Protein AF-A0A8T5UFI3-F1 (afdb_monomer)

Mean predicted aligned error: 4.89 Å

Nearest PDB structures (foldseek):
  1c8s-assembly1_A  TM=7.826E-01  e=1.889E+00  Halobacterium salinarum
  6wp8-assembly1_A  TM=8.299E-01  e=2.237E+00  Mastigocladopsis repens
  1fbk-assembly1_A  TM=7.803E-01  e=2.367E+00  Halobacterium salinarum
  6xl3-assembly1_A  TM=8.272E-01  e=5.210E+00  Mastigocladopsis repens

Foldseek 3Di:
DQLVLLVVLLVVLVVLLVVLDPVVLPPDDPVVNLLSVLLNVLSVVSNVQSPPPPDGPVNSVVVLVVVLVVLVVVLVVDPDPSSVVSSVSNNVSSVVSD

Secondary structure (DSSP, 8-state):
-HHHHHHHHHHHHHHHHHH--TTSGGG--HHHHHHHHHHHHHHHHHHHHHTSTT--HHHHHHHHHHHHHHHHHHHHH--SHHHHHHHHHHHHHHHTT-

pLDDT: mean 86.87, std 8.11, range [59.69, 97.5]

Radius of gyration: 14.6 Å; Cα contacts (8 Å, |Δi|>4): 69; chains: 1; bounding box: 35×33×36 Å

Sequence (98 aa):
MEMLAVSKIGDRALNKIAKYNPNLISNLSKEAYDLYIIRKQICEYIFSLVTDQSMTLDNLKNILHEEIKKVKDLRKQADSKEERKFLELKIEELEDYL

Structure (mmCIF, N/CA/C/O backbone):
data_AF-A0A8T5UFI3-F1
#
_entry.id   AF-A0A8T5UFI3-F1
#
loop_
_atom_site.group_PDB
_atom_site.id
_atom_site.type_symbol
_atom_site.label_atom_id
_atom_site.label_alt_id
_atom_site.label_comp_id
_atom_site.label_asym_id
_atom_site.label_entity_id
_atom_site.label_seq_id
_atom_site.pdbx_PDB_ins_code
_atom_site.Cartn_x
_atom_site.Cartn_y
_atom_site.Cartn_z
_atom_site.occupancy
_atom_site.B_iso_or_equiv
_atom_site.auth_seq_id
_atom_site.auth_comp_id
_atom_site.auth_asym_id
_atom_site.auth_atom_id
_atom_site.pdbx_PDB_model_num
ATOM 1 N N . MET A 1 1 ? 18.830 -3.746 -14.173 1.00 59.69 1 MET A N 1
ATOM 2 C CA . MET A 1 1 ? 17.756 -4.003 -15.157 1.00 59.69 1 MET A CA 1
ATOM 3 C C . MET A 1 1 ? 16.436 -3.628 -14.488 1.00 59.69 1 MET A C 1
ATOM 5 O O . MET A 1 1 ? 15.913 -4.417 -13.714 1.00 59.69 1 MET A O 1
ATOM 9 N N . GLU A 1 2 ? 15.975 -2.388 -14.670 1.00 64.25 2 GLU A N 1
ATOM 10 C CA . GLU A 1 2 ? 14.849 -1.796 -13.913 1.00 64.25 2 GLU A CA 1
ATOM 11 C C . GLU A 1 2 ? 13.506 -2.490 -14.169 1.00 64.25 2 GLU A C 1
ATOM 13 O O . GLU A 1 2 ? 12.745 -2.711 -13.230 1.00 64.25 2 GLU A O 1
ATOM 18 N N . MET A 1 3 ? 13.276 -2.955 -15.401 1.00 68.00 3 MET A N 1
ATOM 19 C CA . MET A 1 3 ? 12.113 -3.778 -15.769 1.00 68.00 3 MET A CA 1
ATOM 20 C C . MET A 1 3 ? 11.940 -5.001 -14.853 1.00 68.00 3 MET A C 1
ATOM 22 O O . MET A 1 3 ? 10.829 -5.348 -14.462 1.00 68.00 3 MET A O 1
ATOM 26 N N . LEU A 1 4 ? 13.048 -5.633 -14.450 1.00 77.50 4 LEU A N 1
ATOM 27 C CA . LEU A 1 4 ? 13.022 -6.819 -13.593 1.00 77.50 4 LEU A CA 1
ATOM 28 C C . LEU A 1 4 ? 12.650 -6.480 -12.138 1.00 77.50 4 LEU A C 1
ATOM 30 O O . LEU A 1 4 ? 12.152 -7.339 -11.418 1.00 77.50 4 LEU A O 1
ATOM 34 N N . ALA A 1 5 ? 12.898 -5.244 -11.691 1.00 82.50 5 ALA A N 1
ATOM 35 C CA . ALA A 1 5 ? 12.515 -4.782 -10.358 1.00 82.50 5 ALA A CA 1
ATOM 36 C C . ALA A 1 5 ? 11.013 -4.467 -10.290 1.00 82.50 5 ALA A C 1
ATOM 38 O O . ALA A 1 5 ? 10.338 -4.938 -9.377 1.00 82.50 5 ALA A O 1
ATOM 39 N N . VAL A 1 6 ? 10.485 -3.758 -11.292 1.00 85.44 6 VAL A N 1
ATOM 40 C CA . VAL A 1 6 ? 9.048 -3.459 -11.416 1.00 85.44 6 VAL A CA 1
ATOM 41 C C . VAL A 1 6 ? 8.233 -4.751 -11.554 1.00 85.44 6 VAL A C 1
ATOM 43 O O . VAL A 1 6 ? 7.260 -4.945 -10.828 1.00 85.44 6 VAL A O 1
ATOM 46 N N . SER A 1 7 ? 8.694 -5.701 -12.379 1.00 84.62 7 SER A N 1
ATOM 47 C CA . SER A 1 7 ? 8.055 -7.019 -12.517 1.00 84.62 7 SER A CA 1
ATOM 48 C C . SER A 1 7 ? 7.996 -7.787 -11.193 1.00 84.62 7 SER A C 1
ATOM 50 O O . SER A 1 7 ? 6.958 -8.347 -10.862 1.00 84.62 7 SER A O 1
ATOM 52 N N . LYS A 1 8 ? 9.070 -7.776 -10.387 1.00 88.62 8 LYS A N 1
ATOM 53 C CA . LYS A 1 8 ? 9.087 -8.437 -9.067 1.00 88.62 8 LYS A CA 1
ATOM 54 C C . LYS A 1 8 ? 8.098 -7.818 -8.079 1.00 88.62 8 LYS A C 1
ATOM 56 O O . LYS A 1 8 ? 7.548 -8.530 -7.238 1.00 88.62 8 LYS A O 1
ATOM 61 N N . ILE A 1 9 ? 7.893 -6.503 -8.153 1.00 88.31 9 ILE A N 1
ATOM 62 C CA . ILE A 1 9 ? 6.873 -5.811 -7.358 1.00 88.31 9 ILE A CA 1
ATOM 63 C C . ILE A 1 9 ? 5.475 -6.260 -7.803 1.00 88.31 9 ILE A C 1
ATOM 65 O O . ILE A 1 9 ? 4.649 -6.595 -6.953 1.00 88.31 9 ILE A O 1
ATOM 69 N N . GLY A 1 10 ? 5.246 -6.367 -9.114 1.00 86.94 10 GLY A N 1
ATOM 70 C CA . GLY A 1 10 ? 4.016 -6.932 -9.676 1.00 86.94 10 GLY A CA 1
ATOM 71 C C . GLY A 1 10 ? 3.747 -8.359 -9.218 1.00 86.94 10 GLY A C 1
ATOM 72 O O . GLY A 1 10 ? 2.662 -8.635 -8.713 1.00 86.94 10 GLY A O 1
ATOM 73 N N . ASP A 1 11 ? 4.747 -9.238 -9.277 1.00 88.00 11 ASP A N 1
ATOM 74 C CA . ASP A 1 11 ? 4.623 -10.617 -8.796 1.00 88.00 11 ASP A CA 1
ATOM 75 C C . ASP A 1 11 ? 4.287 -10.665 -7.300 1.00 88.00 11 ASP A C 1
ATOM 77 O O . ASP A 1 11 ? 3.476 -11.483 -6.860 1.00 88.00 11 ASP A O 1
ATOM 81 N N . ARG A 1 12 ? 4.879 -9.781 -6.485 1.00 88.38 12 ARG A N 1
ATOM 82 C CA . ARG A 1 12 ? 4.567 -9.684 -5.051 1.00 88.38 12 ARG A CA 1
ATOM 83 C C . ARG A 1 12 ? 3.116 -9.260 -4.824 1.00 88.38 12 ARG A C 1
ATOM 85 O O . ARG A 1 12 ? 2.429 -9.897 -4.023 1.00 88.38 12 ARG A O 1
ATOM 92 N N . ALA A 1 13 ? 2.654 -8.229 -5.532 1.00 87.56 13 ALA A N 1
ATOM 93 C CA . ALA A 1 13 ? 1.276 -7.753 -5.448 1.00 87.56 13 ALA A CA 1
ATOM 94 C C . ALA A 1 13 ? 0.289 -8.849 -5.875 1.00 87.56 13 ALA A C 1
ATOM 96 O O . ALA A 1 13 ? -0.661 -9.142 -5.151 1.00 87.56 13 ALA A O 1
ATOM 97 N N . LEU A 1 14 ? 0.566 -9.536 -6.984 1.00 86.56 14 LEU A N 1
ATOM 98 C CA . LEU A 1 14 ? -0.283 -10.604 -7.509 1.00 86.56 14 LEU A CA 1
ATOM 99 C C . LEU A 1 14 ? -0.341 -11.816 -6.566 1.00 86.56 14 LEU A C 1
ATOM 101 O O . LEU A 1 14 ? -1.416 -12.354 -6.303 1.00 86.56 14 LEU A O 1
ATOM 105 N N . ASN A 1 15 ? 0.792 -12.192 -5.967 1.00 86.75 15 ASN A N 1
ATOM 106 C CA . ASN A 1 15 ? 0.849 -13.242 -4.949 1.00 86.75 15 ASN A CA 1
ATOM 107 C C . ASN A 1 15 ? 0.070 -12.881 -3.676 1.00 86.75 15 ASN A C 1
ATOM 109 O O . ASN A 1 15 ? -0.505 -13.766 -3.041 1.00 86.75 15 ASN A O 1
ATOM 113 N N . LYS A 1 16 ? 0.043 -11.602 -3.276 1.00 84.44 16 LYS A N 1
ATOM 114 C CA . LYS A 1 16 ? -0.813 -11.142 -2.174 1.00 84.44 16 LYS A CA 1
ATOM 115 C C . LYS A 1 16 ? -2.291 -11.183 -2.575 1.00 84.44 16 LYS A C 1
ATOM 117 O O . LYS A 1 16 ? -3.085 -11.725 -1.812 1.00 84.44 16 LYS A O 1
ATOM 122 N N . ILE A 1 17 ? -2.647 -10.732 -3.784 1.00 82.69 17 ILE A N 1
ATOM 123 C CA . ILE A 1 17 ? -4.020 -10.812 -4.323 1.00 82.69 17 ILE A CA 1
ATOM 124 C C . ILE A 1 17 ? -4.539 -12.249 -4.309 1.00 82.69 17 ILE A C 1
ATOM 126 O O . ILE A 1 17 ? -5.642 -12.493 -3.829 1.00 82.69 17 ILE A O 1
ATOM 130 N N . ALA A 1 18 ? -3.735 -13.212 -4.761 1.00 80.06 18 ALA A N 1
ATOM 131 C CA . ALA A 1 18 ? -4.123 -14.620 -4.810 1.00 80.06 18 ALA A CA 1
ATOM 132 C C . ALA A 1 18 ? -4.440 -15.223 -3.426 1.00 80.06 18 ALA A C 1
ATOM 134 O O . ALA A 1 18 ? -5.188 -16.196 -3.330 1.00 80.06 18 ALA A O 1
ATOM 135 N N . LYS A 1 19 ? -3.904 -14.643 -2.342 1.00 79.25 19 LYS A N 1
ATOM 136 C CA . LYS A 1 19 ? -4.218 -15.049 -0.960 1.00 79.25 19 LYS A CA 1
ATOM 137 C C . LYS A 1 19 ? -5.556 -14.488 -0.473 1.00 79.25 19 LYS A C 1
ATOM 139 O O . LYS A 1 19 ? -6.116 -15.009 0.491 1.00 79.25 19 LYS A O 1
ATOM 144 N N . TYR A 1 20 ? -6.088 -13.461 -1.131 1.00 74.75 20 TYR A N 1
ATOM 145 C CA . TYR A 1 20 ? -7.391 -12.884 -0.827 1.00 74.75 20 TYR A CA 1
ATOM 146 C C . TYR A 1 20 ? -8.495 -13.687 -1.532 1.00 74.75 20 TYR A C 1
ATOM 148 O O . TYR A 1 20 ? -8.989 -13.327 -2.600 1.00 74.75 20 TYR A O 1
ATOM 156 N N . ASN A 1 21 ? -8.894 -14.798 -0.901 1.00 69.12 21 ASN A N 1
ATOM 157 C CA . ASN A 1 21 ? -9.992 -15.651 -1.355 1.00 69.12 21 ASN A CA 1
ATOM 158 C C . ASN A 1 21 ? -11.359 -15.160 -0.815 1.00 69.12 21 ASN A C 1
ATOM 160 O O . ASN A 1 21 ? -11.536 -15.087 0.404 1.00 69.12 21 ASN A O 1
ATOM 164 N N . PRO A 1 22 ? -12.361 -14.901 -1.681 1.00 66.38 22 PRO A N 1
ATOM 165 C CA . PRO A 1 22 ? -13.697 -14.458 -1.272 1.00 66.38 22 PRO A CA 1
ATOM 166 C C . PRO A 1 22 ? -14.468 -15.461 -0.392 1.00 66.38 22 PRO A C 1
ATOM 168 O O . PRO A 1 22 ? -15.454 -15.089 0.229 1.00 66.38 22 PRO A O 1
ATOM 171 N N . ASN A 1 23 ? -14.021 -16.711 -0.273 1.00 69.06 23 ASN A N 1
ATOM 172 C CA . ASN A 1 23 ? -14.611 -17.685 0.650 1.00 69.06 23 ASN A CA 1
ATOM 173 C C . ASN A 1 23 ? -14.041 -17.590 2.079 1.00 69.06 23 ASN A C 1
ATOM 175 O O . ASN A 1 23 ? -14.579 -18.210 2.990 1.00 69.06 23 ASN A O 1
ATOM 179 N N . LEU A 1 24 ? -12.960 -16.827 2.299 1.00 67.00 24 LEU A N 1
ATOM 180 C CA . LEU A 1 24 ? -12.360 -16.621 3.626 1.00 67.00 24 LEU A CA 1
ATOM 181 C C . LEU A 1 24 ? -12.957 -15.422 4.379 1.00 67.00 24 LEU A C 1
ATOM 183 O O . LEU A 1 24 ? -12.75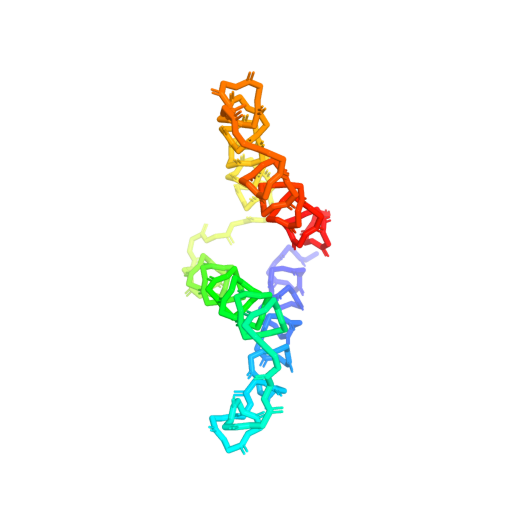5 -15.306 5.583 1.00 67.00 24 LEU A O 1
ATOM 187 N N . ILE A 1 25 ? -13.699 -14.545 3.695 1.00 70.06 25 ILE A N 1
ATOM 188 C CA . ILE A 1 25 ? -14.264 -13.304 4.258 1.00 70.06 25 ILE A CA 1
ATOM 189 C C . ILE A 1 25 ? -15.564 -13.514 5.043 1.00 70.06 25 ILE A C 1
ATOM 191 O O . ILE A 1 25 ? -15.886 -12.682 5.885 1.00 70.06 25 ILE A O 1
ATOM 195 N N . SER A 1 26 ? -16.295 -14.614 4.829 1.00 69.12 26 SER A N 1
ATOM 196 C CA . SER A 1 26 ? -17.616 -14.828 5.446 1.00 69.12 26 SER A CA 1
ATOM 197 C C . SER A 1 26 ? -17.579 -15.052 6.963 1.00 69.12 26 SER A C 1
ATOM 199 O O . SER A 1 26 ? -18.599 -14.883 7.621 1.00 69.12 26 SER A O 1
ATOM 201 N N . ASN A 1 27 ? -16.415 -15.416 7.515 1.00 77.00 27 ASN A N 1
ATOM 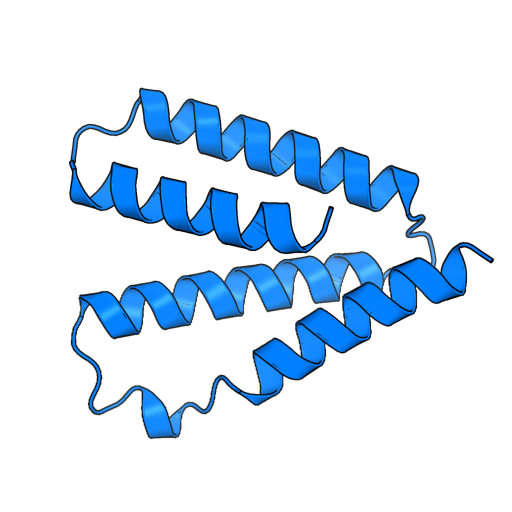202 C CA . ASN A 1 27 ? -16.223 -15.705 8.942 1.00 77.00 27 ASN A CA 1
ATOM 203 C C . ASN A 1 27 ? -15.305 -14.687 9.644 1.00 77.00 27 ASN A C 1
ATOM 205 O O . ASN A 1 27 ? -14.873 -14.924 10.773 1.00 77.00 27 ASN A O 1
ATOM 209 N N . LEU A 1 28 ? -14.958 -13.579 8.981 1.00 80.62 28 LEU A N 1
ATOM 210 C CA . LEU A 1 28 ? -14.096 -12.556 9.568 1.00 80.62 28 LEU A CA 1
ATOM 211 C C . LEU A 1 28 ? -14.887 -11.641 10.503 1.00 80.62 28 LEU A C 1
ATOM 213 O O . LEU A 1 28 ? -16.043 -11.302 10.250 1.00 80.62 28 LEU A O 1
ATOM 217 N N . SER A 1 29 ? -14.231 -11.180 11.570 1.00 84.44 29 SER A N 1
ATOM 218 C CA . SER A 1 29 ? -14.720 -10.013 12.301 1.00 84.44 29 SER A CA 1
ATOM 219 C C . SER A 1 29 ? -14.734 -8.796 11.371 1.00 84.44 29 SER A C 1
ATOM 221 O O . SER A 1 29 ? -13.979 -8.744 10.399 1.00 84.44 29 SER A O 1
ATOM 223 N N . LYS A 1 30 ? -15.550 -7.784 11.689 1.00 81.38 30 LYS A N 1
ATOM 224 C CA . LYS A 1 30 ? -15.597 -6.536 10.910 1.00 81.38 30 LYS A CA 1
ATOM 225 C C . LYS A 1 30 ? -14.199 -5.936 10.706 1.00 81.38 30 LYS A C 1
ATOM 227 O O . LYS A 1 30 ? -13.837 -5.593 9.592 1.00 81.38 30 LYS A O 1
ATOM 232 N N . GLU A 1 31 ? -13.391 -5.892 11.762 1.00 79.31 31 GLU A N 1
ATOM 233 C CA . GLU A 1 31 ? -12.020 -5.376 11.698 1.00 79.31 31 GLU A CA 1
ATOM 234 C C . GLU A 1 31 ? -11.125 -6.196 10.756 1.00 79.31 31 GLU A C 1
ATOM 236 O O . GLU A 1 31 ? -10.375 -5.631 9.962 1.00 79.31 31 GLU A O 1
ATOM 241 N N . ALA A 1 32 ? -11.220 -7.527 10.806 1.00 81.56 32 ALA A N 1
ATOM 242 C CA . ALA A 1 32 ? -10.454 -8.397 9.919 1.00 81.56 32 ALA A CA 1
ATOM 243 C C . ALA A 1 32 ? -10.930 -8.299 8.460 1.00 81.56 32 ALA A C 1
ATOM 245 O O . ALA A 1 32 ? -10.113 -8.392 7.543 1.00 81.56 32 ALA A O 1
ATOM 246 N N . TYR A 1 33 ? -12.226 -8.072 8.241 1.00 84.06 33 TYR A N 1
ATOM 247 C CA . TYR A 1 33 ? -12.793 -7.807 6.923 1.00 84.06 33 TYR A CA 1
ATOM 248 C C . TYR A 1 33 ? -12.314 -6.463 6.357 1.00 84.06 33 TYR A C 1
ATOM 250 O O . TYR A 1 33 ? -11.837 -6.413 5.225 1.00 84.06 33 TYR A O 1
ATOM 258 N N . ASP A 1 34 ? -12.369 -5.390 7.146 1.00 80.56 34 ASP A N 1
ATOM 259 C CA . ASP A 1 34 ? -11.913 -4.063 6.722 1.00 80.56 34 ASP A CA 1
ATOM 260 C C . ASP A 1 34 ? -10.420 -4.107 6.347 1.00 80.56 34 ASP A C 1
ATOM 262 O O . ASP A 1 34 ? -10.032 -3.672 5.262 1.00 80.56 34 ASP A O 1
ATOM 266 N N . LEU A 1 35 ? -9.593 -4.755 7.178 1.00 81.25 35 LEU A N 1
ATOM 267 C CA . LEU A 1 35 ? -8.180 -5.032 6.893 1.00 81.25 35 LEU A CA 1
ATOM 268 C C . LEU A 1 35 ? -7.970 -5.793 5.581 1.00 81.25 35 LEU A C 1
ATOM 270 O O . LEU A 1 35 ? -7.084 -5.464 4.791 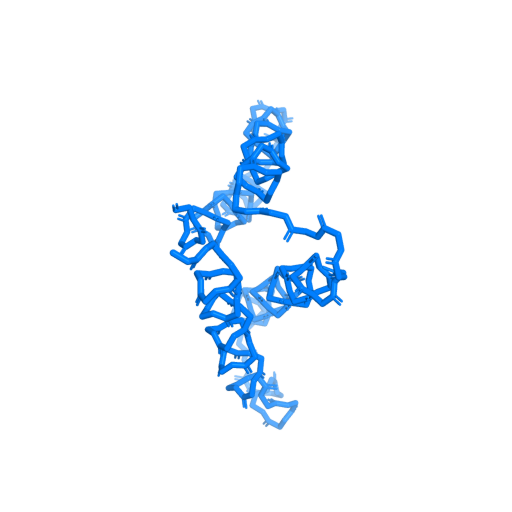1.00 81.25 35 LEU A O 1
ATOM 274 N N . TYR A 1 36 ? -8.770 -6.832 5.361 1.00 85.25 36 TYR A N 1
ATOM 275 C CA . TYR A 1 36 ? -8.705 -7.647 4.157 1.00 85.25 36 TYR A CA 1
ATOM 276 C C . TYR A 1 36 ? -8.973 -6.807 2.900 1.00 85.25 36 TYR A C 1
ATOM 278 O O . TYR A 1 36 ? -8.224 -6.901 1.925 1.00 85.25 36 TYR A O 1
ATOM 286 N N . ILE A 1 37 ? -10.004 -5.957 2.927 1.00 84.75 37 ILE A N 1
ATOM 287 C CA . ILE A 1 37 ? -10.383 -5.116 1.786 1.00 84.75 37 ILE A CA 1
ATOM 288 C C . ILE A 1 37 ? -9.300 -4.082 1.471 1.00 84.75 37 ILE A C 1
ATOM 290 O O . ILE A 1 37 ? -8.919 -3.959 0.308 1.00 84.75 37 ILE A O 1
ATOM 294 N N . ILE A 1 38 ? -8.755 -3.399 2.483 1.00 84.44 38 ILE A N 1
ATOM 295 C CA . ILE A 1 38 ? -7.673 -2.412 2.304 1.00 84.44 38 ILE A CA 1
ATOM 296 C C . ILE A 1 38 ? -6.488 -3.044 1.588 1.00 84.44 38 ILE A C 1
ATOM 298 O O . ILE A 1 38 ? -6.010 -2.535 0.575 1.00 84.44 38 ILE A O 1
ATOM 302 N N . ARG A 1 39 ? -6.014 -4.175 2.113 1.00 86.88 39 ARG A N 1
ATOM 303 C CA . ARG A 1 39 ? -4.829 -4.843 1.582 1.00 86.88 39 ARG A CA 1
ATOM 304 C C . ARG A 1 39 ? -5.035 -5.278 0.143 1.00 86.88 39 ARG A C 1
ATOM 306 O O . ARG A 1 39 ? -4.151 -5.079 -0.688 1.00 86.88 39 ARG A O 1
ATOM 313 N N . LYS A 1 40 ? -6.214 -5.825 -0.163 1.00 88.00 40 LYS A N 1
ATOM 314 C CA . LYS A 1 40 ? -6.584 -6.190 -1.528 1.00 88.00 40 LYS A CA 1
ATOM 315 C C . LYS A 1 40 ? -6.554 -4.971 -2.455 1.00 88.00 40 LYS A C 1
ATOM 317 O O . LYS A 1 40 ? -5.883 -5.032 -3.479 1.00 88.00 40 LYS A O 1
ATOM 322 N N . GLN A 1 41 ? -7.197 -3.867 -2.069 1.00 89.25 41 GLN A N 1
ATOM 323 C CA . GLN A 1 41 ? -7.234 -2.634 -2.864 1.00 89.25 41 GLN A CA 1
ATOM 324 C C . GLN A 1 41 ? -5.840 -2.053 -3.114 1.00 89.25 41 GLN A C 1
ATOM 326 O O . GLN A 1 41 ? -5.551 -1.607 -4.220 1.00 89.25 41 GLN A O 1
ATOM 331 N N . ILE A 1 42 ? -4.955 -2.086 -2.114 1.00 89.56 42 ILE A N 1
ATOM 332 C CA . ILE A 1 42 ? -3.567 -1.638 -2.278 1.00 89.56 42 ILE A CA 1
ATOM 333 C C . ILE A 1 42 ? -2.837 -2.541 -3.266 1.00 89.56 42 ILE A C 1
ATOM 335 O O . ILE A 1 42 ? -2.185 -2.041 -4.174 1.00 89.56 42 ILE A O 1
ATOM 339 N N . CYS A 1 43 ? -2.969 -3.863 -3.146 1.00 89.62 43 CYS A N 1
ATOM 340 C CA . CYS A 1 43 ? -2.317 -4.768 -4.087 1.00 89.62 43 CYS A CA 1
ATOM 341 C C . CYS A 1 43 ? -2.844 -4.580 -5.519 1.00 89.62 43 CYS A C 1
ATOM 343 O O . CYS A 1 43 ? -2.050 -4.589 -6.454 1.00 89.62 43 CYS A O 1
ATOM 345 N N . GLU A 1 44 ? -4.151 -4.370 -5.698 1.00 90.38 44 GLU A N 1
ATOM 346 C CA . GLU A 1 44 ? -4.760 -4.064 -7.002 1.00 90.38 44 GLU A CA 1
ATOM 347 C C . GLU A 1 44 ? -4.247 -2.734 -7.570 1.00 90.38 44 GLU A C 1
ATOM 349 O O . GLU A 1 44 ? -3.893 -2.663 -8.747 1.00 90.38 44 GLU A O 1
ATOM 354 N N . TYR A 1 45 ? -4.132 -1.703 -6.730 1.00 91.25 45 TYR A N 1
ATOM 355 C CA . TYR A 1 45 ? -3.551 -0.415 -7.101 1.00 91.25 45 TYR A CA 1
ATOM 356 C C . TYR A 1 45 ? -2.095 -0.562 -7.561 1.00 91.25 45 TYR A C 1
ATOM 358 O O . TYR A 1 45 ? -1.764 -0.149 -8.672 1.00 91.25 45 TYR A O 1
ATOM 366 N N . ILE A 1 46 ? -1.243 -1.223 -6.769 1.00 91.00 46 ILE A N 1
ATOM 367 C CA . ILE A 1 46 ? 0.159 -1.489 -7.129 1.00 91.00 46 ILE A CA 1
ATOM 368 C C . ILE A 1 46 ? 0.243 -2.274 -8.433 1.00 91.00 46 ILE A C 1
ATOM 370 O O . ILE A 1 46 ? 1.015 -1.909 -9.317 1.00 91.00 46 ILE A O 1
ATOM 374 N N . PHE A 1 47 ? -0.561 -3.329 -8.569 1.00 89.50 47 PHE A N 1
ATOM 375 C CA . PHE A 1 47 ? -0.575 -4.145 -9.773 1.00 89.50 47 PHE A CA 1
ATOM 376 C C . PHE A 1 47 ? -0.939 -3.311 -11.007 1.00 89.50 47 PHE A C 1
ATOM 378 O O . PHE A 1 47 ? -0.247 -3.394 -12.016 1.00 89.50 47 PHE A O 1
ATOM 385 N N . SER A 1 48 ? -1.945 -2.437 -10.906 1.00 91.12 48 SER A N 1
ATOM 386 C CA . SER A 1 48 ? -2.328 -1.551 -12.011 1.00 91.12 48 SER A CA 1
ATOM 387 C C . SER A 1 48 ? -1.189 -0.622 -12.453 1.00 91.12 48 SER A C 1
ATOM 389 O O . SER A 1 48 ? -0.973 -0.450 -13.651 1.00 91.12 48 SER A O 1
ATOM 391 N N . LEU A 1 49 ? -0.404 -0.098 -11.502 1.00 90.06 49 LEU A N 1
ATOM 392 C CA . LEU A 1 49 ? 0.741 0.769 -11.787 1.00 90.06 49 LEU A CA 1
ATOM 393 C C . LEU A 1 49 ? 1.857 0.017 -12.515 1.00 90.06 49 LEU A C 1
ATOM 395 O O . LEU A 1 49 ? 2.401 0.510 -13.495 1.00 90.06 49 LEU A O 1
ATOM 399 N N . VAL A 1 50 ? 2.208 -1.182 -12.051 1.00 88.75 50 VAL A N 1
ATOM 400 C CA . VAL A 1 50 ? 3.338 -1.947 -12.610 1.00 88.75 50 VAL A CA 1
ATOM 401 C C . VAL A 1 50 ? 3.000 -2.688 -13.903 1.00 88.75 50 VAL A C 1
ATOM 403 O O . VAL A 1 50 ? 3.911 -3.122 -14.602 1.00 88.75 50 VAL A O 1
ATOM 406 N N . THR A 1 51 ? 1.713 -2.833 -14.236 1.00 87.25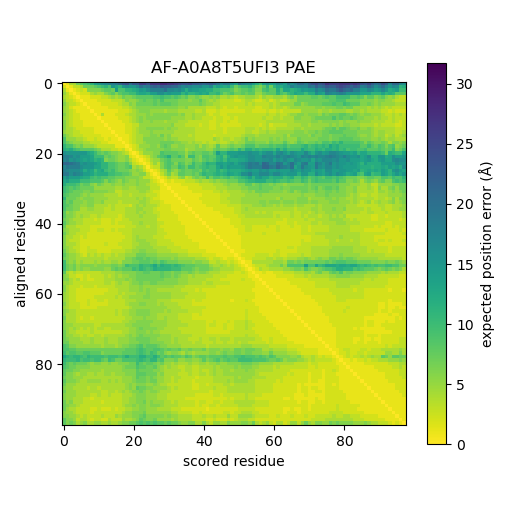 51 THR A N 1
ATOM 407 C CA . THR A 1 51 ? 1.279 -3.333 -15.552 1.00 87.25 51 THR A CA 1
ATOM 408 C C . THR A 1 51 ? 1.380 -2.292 -16.665 1.00 87.25 51 THR A C 1
ATOM 410 O O . THR A 1 51 ? 1.306 -2.654 -17.840 1.00 87.25 51 THR A O 1
ATOM 413 N N . ASP A 1 52 ? 1.567 -1.015 -16.322 1.00 87.38 52 ASP A N 1
ATOM 414 C CA . ASP A 1 52 ? 1.862 0.029 -17.298 1.00 87.38 52 ASP A CA 1
ATOM 415 C C . ASP A 1 52 ? 3.282 -0.169 -17.858 1.00 87.38 52 ASP A C 1
ATOM 417 O O . ASP A 1 52 ? 4.271 -0.166 -17.126 1.00 87.38 52 ASP A O 1
ATOM 421 N N . GLN A 1 53 ? 3.390 -0.326 -19.180 1.00 78.12 53 GLN A N 1
ATOM 422 C CA . GLN A 1 53 ? 4.663 -0.557 -19.872 1.00 78.12 53 GLN A CA 1
ATOM 423 C C . GLN A 1 53 ? 5.643 0.620 -19.760 1.00 78.12 53 GLN A C 1
ATOM 425 O O . GLN A 1 53 ? 6.841 0.440 -19.980 1.00 78.12 53 GLN A O 1
ATOM 430 N N . SER A 1 54 ? 5.151 1.816 -19.434 1.00 87.06 54 SER A N 1
ATOM 431 C CA . SER A 1 54 ? 5.967 3.012 -19.211 1.00 87.06 54 SER A CA 1
ATOM 432 C C . SER A 1 54 ? 6.473 3.141 -17.770 1.00 87.06 54 SER A C 1
ATOM 434 O O . SER A 1 54 ? 7.270 4.037 -17.475 1.00 87.06 54 SER A O 1
ATOM 436 N N . MET A 1 55 ? 6.039 2.256 -16.866 1.00 91.06 55 MET A N 1
ATOM 437 C CA . MET A 1 55 ? 6.387 2.334 -15.455 1.00 91.06 55 MET A CA 1
ATOM 438 C C . MET A 1 55 ? 7.867 2.019 -15.222 1.00 91.06 55 MET A C 1
ATOM 440 O O . MET A 1 55 ? 8.368 0.943 -15.551 1.00 91.06 55 MET A O 1
ATOM 444 N N . THR A 1 56 ? 8.559 2.955 -14.578 1.00 91.88 56 THR A N 1
ATOM 445 C CA . THR A 1 56 ? 9.925 2.773 -14.078 1.00 91.88 56 THR A CA 1
ATOM 446 C C . THR A 1 56 ? 9.911 2.637 -12.561 1.00 91.88 56 THR A C 1
ATOM 448 O O . THR A 1 56 ? 8.945 3.014 -11.892 1.00 91.88 56 THR A O 1
ATOM 451 N N . LEU A 1 57 ? 10.997 2.110 -11.992 1.00 89.31 57 LEU A N 1
ATOM 452 C CA . LEU A 1 57 ? 11.113 1.972 -10.540 1.00 89.31 57 LEU A CA 1
ATOM 453 C C . LEU A 1 57 ? 11.066 3.335 -9.833 1.00 89.31 57 LEU A C 1
ATOM 455 O O . LEU A 1 57 ? 10.420 3.460 -8.796 1.00 89.31 57 LEU A O 1
ATOM 459 N N . ASP A 1 58 ? 11.711 4.351 -10.404 1.00 91.81 58 ASP A N 1
ATOM 460 C CA . ASP A 1 58 ? 11.729 5.702 -9.838 1.00 91.81 58 ASP A CA 1
ATOM 461 C C . ASP A 1 58 ? 10.348 6.357 -9.892 1.00 91.81 58 ASP A C 1
ATOM 463 O O . ASP A 1 58 ? 9.900 6.934 -8.900 1.00 91.81 58 ASP A O 1
ATOM 467 N N . ASN A 1 59 ? 9.627 6.207 -11.009 1.00 92.38 59 ASN A N 1
ATOM 468 C CA . ASN A 1 59 ? 8.262 6.718 -11.129 1.00 92.38 59 ASN A CA 1
ATOM 469 C C . ASN A 1 59 ? 7.327 6.036 -10.129 1.00 92.38 59 ASN A C 1
ATOM 471 O O . ASN A 1 59 ? 6.569 6.721 -9.444 1.00 92.38 59 ASN A O 1
ATOM 475 N N . LEU A 1 60 ? 7.427 4.712 -9.987 1.00 92.00 60 LEU A N 1
ATOM 476 C CA . LEU A 1 60 ? 6.655 3.965 -9.000 1.00 92.00 60 LEU A CA 1
ATOM 477 C C . LEU A 1 60 ? 6.940 4.475 -7.582 1.00 92.00 60 LEU A C 1
ATOM 479 O O . LEU A 1 60 ? 6.009 4.807 -6.855 1.00 92.00 60 LEU A O 1
ATOM 483 N N . LYS A 1 61 ? 8.215 4.608 -7.199 1.00 93.50 61 LYS A N 1
ATOM 484 C CA . LYS A 1 61 ? 8.603 5.127 -5.878 1.00 93.50 61 LYS A CA 1
ATOM 485 C C . LYS A 1 61 ? 8.082 6.536 -5.628 1.00 93.50 61 LYS A C 1
ATOM 487 O O . LYS A 1 61 ? 7.600 6.814 -4.533 1.00 93.50 61 LYS A O 1
ATOM 492 N N . ASN A 1 62 ? 8.141 7.412 -6.629 1.00 95.38 62 ASN A N 1
ATOM 493 C CA . ASN A 1 62 ? 7.606 8.768 -6.522 1.00 95.38 62 ASN A CA 1
ATOM 494 C C . ASN A 1 62 ? 6.092 8.752 -6.278 1.00 95.38 62 ASN A C 1
ATOM 496 O O . ASN A 1 62 ? 5.626 9.405 -5.346 1.00 95.38 62 ASN A O 1
ATOM 500 N N . ILE A 1 63 ? 5.343 7.949 -7.040 1.00 95.00 63 ILE A N 1
ATOM 501 C CA . ILE A 1 63 ? 3.895 7.778 -6.856 1.00 95.00 63 ILE A CA 1
ATOM 502 C C . ILE A 1 63 ? 3.582 7.263 -5.445 1.00 95.00 63 ILE A C 1
ATOM 504 O O . ILE A 1 63 ? 2.717 7.814 -4.763 1.00 95.00 63 ILE A O 1
ATOM 508 N N . LEU A 1 64 ? 4.307 6.243 -4.974 1.00 94.88 64 LEU A N 1
ATOM 509 C CA . LEU A 1 64 ? 4.099 5.675 -3.640 1.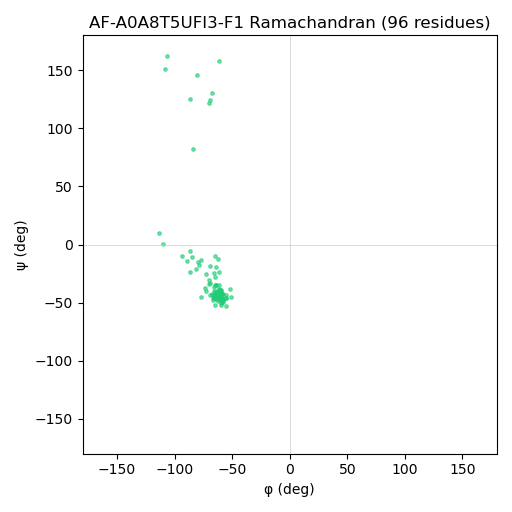00 94.88 64 LEU A CA 1
ATOM 510 C C . LEU A 1 64 ? 4.425 6.671 -2.528 1.00 94.88 64 LEU A C 1
ATOM 512 O O . LEU A 1 64 ? 3.648 6.797 -1.584 1.00 94.88 64 LEU A O 1
ATOM 516 N N . HIS A 1 65 ? 5.518 7.426 -2.645 1.00 96.69 65 HIS A N 1
ATOM 517 C CA . HIS A 1 65 ? 5.839 8.485 -1.690 1.00 96.69 65 HIS A CA 1
ATOM 518 C C . HIS A 1 65 ? 4.761 9.575 -1.642 1.00 96.69 65 HIS A C 1
ATOM 520 O O . HIS A 1 65 ? 4.399 10.024 -0.551 1.00 96.69 65 HIS A O 1
ATOM 526 N N . GLU A 1 66 ? 4.225 9.997 -2.791 1.00 96.69 66 GLU A N 1
ATOM 527 C CA . GLU A 1 66 ? 3.136 10.975 -2.836 1.00 96.69 66 GLU A CA 1
ATOM 528 C C . GLU A 1 66 ? 1.853 10.441 -2.198 1.00 96.69 66 GLU A C 1
ATOM 530 O O . GLU A 1 66 ? 1.210 11.151 -1.421 1.00 96.69 66 GLU A O 1
ATOM 535 N N . GLU A 1 67 ? 1.487 9.192 -2.481 1.00 95.12 67 GLU A N 1
ATOM 536 C CA . GLU A 1 67 ? 0.303 8.564 -1.898 1.00 95.12 67 GLU A CA 1
ATOM 537 C C . GLU A 1 67 ? 0.459 8.390 -0.381 1.00 95.12 67 GLU A C 1
ATOM 539 O O . GLU A 1 67 ? -0.424 8.788 0.380 1.00 95.12 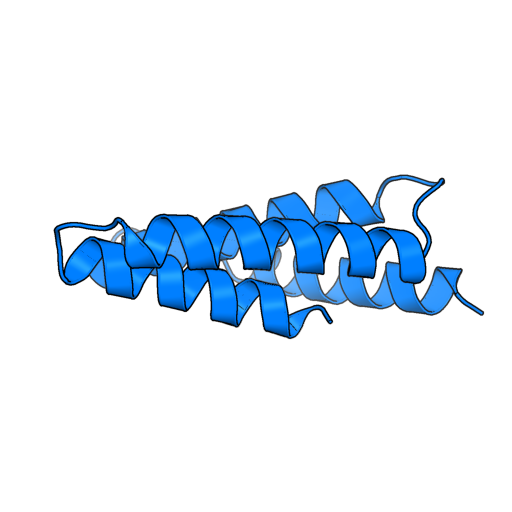67 GLU A O 1
ATOM 544 N N . ILE A 1 68 ? 1.615 7.911 0.092 1.00 96.25 68 ILE A N 1
ATOM 545 C CA . ILE A 1 68 ? 1.930 7.817 1.526 1.00 96.25 68 ILE A CA 1
ATOM 546 C C . ILE A 1 68 ? 1.832 9.191 2.192 1.00 96.25 68 ILE A C 1
ATOM 548 O O . ILE A 1 68 ? 1.266 9.308 3.281 1.00 96.25 68 ILE A O 1
ATOM 552 N N . LYS A 1 69 ? 2.342 10.249 1.552 1.00 97.50 69 LYS A N 1
ATOM 553 C CA . LYS A 1 69 ? 2.239 11.618 2.072 1.00 97.50 69 LYS A CA 1
ATOM 554 C C . LYS A 1 69 ? 0.778 12.052 2.216 1.00 97.50 69 LYS A C 1
ATOM 556 O O . LYS A 1 69 ? 0.403 12.525 3.287 1.00 97.50 69 LYS A O 1
ATOM 561 N N . LYS A 1 70 ? -0.057 11.832 1.192 1.00 96.31 70 LYS A N 1
ATOM 562 C CA . LYS A 1 70 ? -1.499 12.138 1.242 1.00 96.31 70 LYS A CA 1
ATOM 563 C C . LYS A 1 70 ? -2.189 11.399 2.387 1.00 96.31 70 LYS A C 1
ATOM 565 O O . LYS A 1 70 ? -2.923 12.012 3.156 1.00 96.31 70 LYS A O 1
ATOM 570 N N . VAL A 1 71 ? -1.921 10.101 2.545 1.00 95.19 71 VAL A N 1
ATOM 571 C CA . VAL A 1 71 ? -2.516 9.287 3.618 1.00 95.19 71 VAL A CA 1
ATOM 572 C C . VAL A 1 71 ? -2.041 9.756 4.999 1.00 95.19 71 VAL A C 1
ATOM 574 O O . VAL A 1 71 ? -2.852 9.864 5.919 1.00 95.19 71 VAL A O 1
ATOM 577 N N . LYS A 1 72 ? -0.757 10.114 5.149 1.00 96.31 72 LYS A N 1
ATOM 578 C CA . LYS A 1 72 ? -0.213 10.707 6.385 1.00 96.31 72 LYS A CA 1
ATOM 579 C C . LYS A 1 72 ? -0.903 12.028 6.732 1.00 96.31 72 LYS A C 1
ATOM 581 O O . LYS A 1 72 ? -1.173 12.270 7.907 1.00 96.31 72 LYS A O 1
ATOM 586 N N . ASP A 1 73 ? -1.205 12.865 5.744 1.00 96.81 73 ASP A N 1
ATOM 587 C CA . ASP A 1 73 ? -1.899 14.136 5.964 1.00 96.81 73 ASP A CA 1
ATOM 588 C C . ASP A 1 73 ? -3.382 13.942 6.310 1.00 96.81 73 ASP A C 1
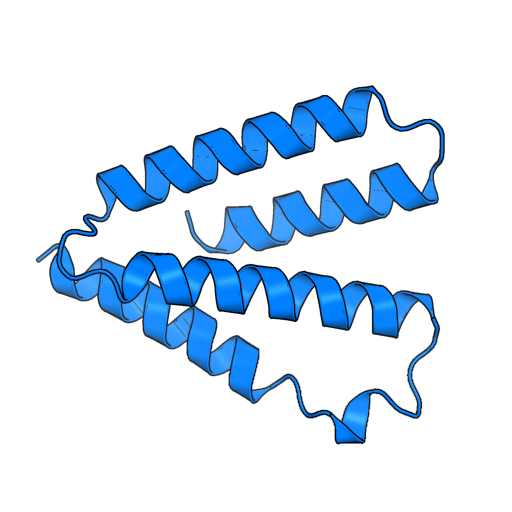ATOM 590 O O . ASP A 1 73 ? -3.860 14.578 7.249 1.00 96.81 73 ASP A O 1
ATOM 594 N N . LEU A 1 74 ? -4.076 12.999 5.659 1.00 95.50 74 LEU A N 1
ATOM 595 C CA . LEU A 1 74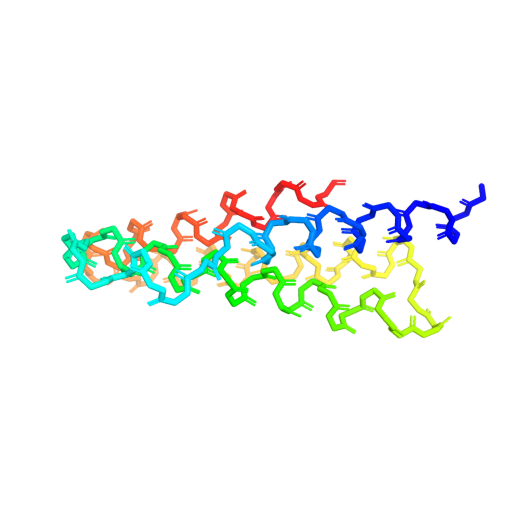 ? -5.437 12.592 6.040 1.00 95.50 74 LEU A CA 1
ATOM 596 C C . LEU A 1 74 ? -5.480 12.066 7.479 1.00 95.50 74 LEU A C 1
ATOM 598 O O . LEU A 1 74 ? -6.342 12.449 8.263 1.00 95.50 74 LEU A O 1
ATOM 602 N N . ARG A 1 75 ? -4.497 11.252 7.878 1.00 94.75 75 ARG A N 1
ATOM 603 C CA . ARG A 1 75 ? -4.429 10.689 9.233 1.00 94.75 75 ARG A CA 1
ATOM 604 C C . ARG A 1 75 ? -4.307 11.755 10.316 1.00 94.75 75 ARG A C 1
ATOM 606 O O . ARG A 1 75 ? -4.853 11.576 11.402 1.00 94.75 75 ARG A O 1
ATOM 613 N N . LYS A 1 76 ? -3.598 12.857 10.047 1.00 94.00 76 LYS A N 1
ATOM 614 C CA . LYS A 1 76 ? -3.499 13.991 10.985 1.00 94.00 76 LYS A CA 1
ATOM 615 C C . LYS A 1 76 ? -4.848 14.684 11.196 1.00 94.00 76 LYS A C 1
ATOM 617 O O . LYS A 1 76 ? -5.052 15.265 12.255 1.00 94.00 76 LYS A O 1
ATOM 622 N N . GLN A 1 77 ? -5.725 14.628 10.195 1.00 94.94 77 GLN A N 1
ATOM 623 C CA . GLN A 1 77 ? -7.046 15.260 10.192 1.00 94.94 77 GLN A CA 1
ATOM 624 C C . GLN A 1 77 ? -8.159 14.314 10.665 1.00 94.94 77 GLN A C 1
ATOM 626 O O . GLN A 1 77 ? -9.271 14.767 10.887 1.00 94.94 77 GLN A O 1
ATOM 631 N N . ALA A 1 78 ? -7.870 13.021 10.831 1.00 94.44 78 ALA A N 1
ATOM 632 C CA . ALA A 1 78 ? -8.852 12.023 11.231 1.00 94.44 78 ALA A CA 1
ATOM 633 C C . ALA A 1 78 ? -9.352 12.240 12.671 1.00 94.44 78 ALA A C 1
ATOM 635 O O . ALA A 1 78 ? -8.558 12.333 13.623 1.00 94.44 78 ALA A O 1
ATOM 636 N N . ASP A 1 79 ? -10.674 12.235 12.827 1.00 92.00 79 ASP A N 1
ATOM 637 C CA . ASP A 1 79 ? -11.366 12.529 14.087 1.00 92.00 79 ASP A CA 1
ATOM 638 C C . ASP A 1 79 ? -11.530 11.292 14.979 1.00 92.00 79 ASP A C 1
ATOM 640 O O . ASP A 1 79 ? -11.636 11.407 16.202 1.00 92.00 7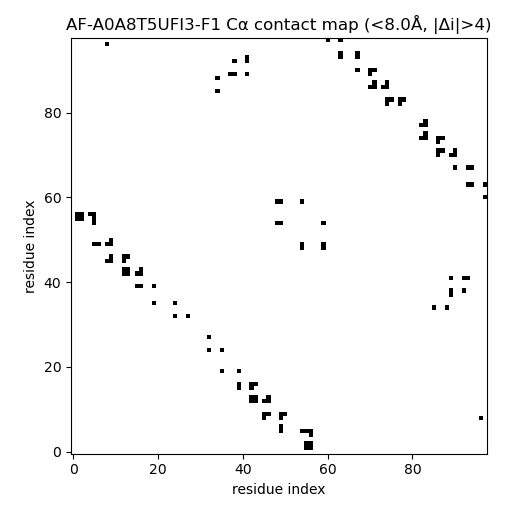9 ASP A O 1
ATOM 644 N N . SER A 1 80 ? -11.505 10.093 14.389 1.00 94.06 80 SER A N 1
ATOM 645 C CA . SER A 1 80 ? -11.694 8.833 15.115 1.00 94.06 80 SER A CA 1
ATOM 646 C C . SER A 1 80 ? -10.410 8.012 15.239 1.00 94.06 80 SER A C 1
ATOM 648 O O . SER A 1 80 ? -9.511 8.048 14.393 1.00 94.06 80 SER A O 1
ATOM 650 N N . LYS A 1 81 ? -10.316 7.229 16.320 1.00 90.12 81 LYS A N 1
ATOM 651 C CA . LYS A 1 81 ? -9.193 6.308 16.545 1.00 90.12 81 LYS A CA 1
ATOM 652 C C . LYS A 1 81 ? -9.183 5.195 15.497 1.00 90.12 81 LYS A C 1
ATOM 654 O O . LYS A 1 81 ? -8.115 4.773 15.058 1.00 90.12 81 LYS A O 1
ATOM 659 N N . GLU A 1 82 ? -10.365 4.743 15.101 1.00 86.50 82 GLU A N 1
ATOM 660 C CA . GLU A 1 82 ? -10.595 3.718 14.091 1.00 86.50 82 GLU A CA 1
ATOM 661 C C . GLU A 1 82 ? -10.073 4.172 12.726 1.00 86.50 82 GLU A C 1
ATOM 663 O O . GLU A 1 82 ? -9.292 3.458 12.103 1.00 86.50 82 GLU A O 1
ATOM 668 N N . GLU A 1 83 ? -10.417 5.387 12.298 1.00 88.75 83 GLU A N 1
ATOM 669 C CA . GLU A 1 83 ? -9.931 5.967 11.044 1.00 88.75 83 GLU A CA 1
ATOM 670 C C . GLU A 1 83 ? -8.413 6.178 11.063 1.00 88.75 83 GLU A C 1
ATOM 672 O O . GLU A 1 83 ? -7.724 5.835 10.103 1.00 88.75 83 GLU A O 1
ATOM 677 N N . ARG A 1 84 ? -7.845 6.653 12.180 1.00 91.88 84 ARG A N 1
ATOM 678 C CA . ARG A 1 84 ? -6.382 6.770 12.316 1.00 91.88 84 ARG A CA 1
ATOM 679 C C . ARG A 1 84 ? -5.682 5.425 12.184 1.00 91.88 84 ARG A C 1
ATOM 681 O O . ARG A 1 84 ? -4.643 5.354 11.532 1.00 91.88 84 ARG A O 1
ATOM 688 N N . LYS A 1 85 ? -6.239 4.373 12.791 1.00 89.56 85 LYS A N 1
ATOM 689 C CA . LYS A 1 85 ? -5.712 3.008 12.686 1.00 89.56 85 LYS A CA 1
ATOM 690 C C . LYS A 1 85 ? -5.816 2.496 11.250 1.00 89.56 85 LYS A C 1
ATOM 692 O O . LYS A 1 85 ? -4.856 1.936 10.740 1.00 89.56 85 LYS A O 1
ATOM 697 N N . PHE A 1 86 ? -6.945 2.734 10.587 1.00 88.31 86 PHE A N 1
ATOM 698 C CA . PHE A 1 86 ? -7.149 2.383 9.182 1.00 88.31 86 PHE A CA 1
ATOM 699 C C . PHE A 1 86 ? -6.110 3.048 8.268 1.00 88.31 86 PHE A C 1
ATOM 701 O O . PHE A 1 86 ? -5.499 2.391 7.427 1.00 88.31 86 PHE A O 1
ATOM 708 N N . LEU A 1 87 ? -5.872 4.348 8.451 1.00 92.56 87 LEU A N 1
ATOM 709 C CA . LEU A 1 87 ? -4.905 5.098 7.653 1.00 92.56 87 LEU A CA 1
ATOM 710 C C . LEU A 1 87 ? -3.458 4.687 7.964 1.00 92.56 87 LEU A C 1
ATOM 712 O O . LEU A 1 87 ? -2.647 4.651 7.044 1.00 92.56 87 LEU A O 1
ATOM 716 N N . GLU A 1 88 ? -3.143 4.324 9.214 1.00 92.44 88 GLU A N 1
ATOM 717 C CA . GLU A 1 88 ? -1.848 3.721 9.579 1.00 92.44 88 GLU A CA 1
ATOM 718 C C . GLU A 1 88 ? -1.600 2.431 8.795 1.00 92.44 88 GLU A C 1
ATOM 720 O O . GLU A 1 88 ? -0.575 2.288 8.140 1.00 92.44 88 GLU A O 1
ATOM 725 N N . LEU A 1 89 ? -2.584 1.532 8.779 1.00 89.50 89 LEU A N 1
ATOM 726 C CA . LEU A 1 89 ? -2.489 0.261 8.063 1.00 89.50 89 LEU A CA 1
ATOM 727 C C . LEU A 1 89 ? -2.300 0.473 6.557 1.00 89.50 89 LEU A C 1
ATOM 729 O O . LEU A 1 89 ? -1.512 -0.226 5.927 1.00 89.50 89 LEU A O 1
ATOM 733 N N . LYS A 1 90 ? -2.987 1.462 5.969 1.00 91.19 90 LYS A N 1
ATOM 734 C CA . LYS A 1 90 ? -2.779 1.822 4.559 1.00 91.19 90 LYS A CA 1
ATOM 735 C C . LYS A 1 90 ? -1.342 2.299 4.301 1.00 91.19 90 LYS A C 1
ATOM 737 O O . LYS A 1 90 ? -0.792 1.972 3.254 1.00 91.19 90 LYS A O 1
ATOM 742 N N . ILE A 1 91 ? -0.739 3.052 5.224 1.00 93.50 91 ILE A N 1
ATOM 743 C CA . ILE A 1 91 ? 0.661 3.497 5.117 1.00 93.50 91 ILE A CA 1
ATOM 744 C C . ILE A 1 91 ? 1.607 2.294 5.172 1.00 93.50 91 ILE A C 1
ATOM 746 O O . ILE A 1 91 ? 2.416 2.143 4.262 1.00 93.50 91 ILE A O 1
ATOM 750 N N . GLU A 1 92 ? 1.468 1.431 6.182 1.00 92.06 92 GLU A N 1
ATOM 751 C CA . GLU A 1 92 ? 2.316 0.242 6.364 1.00 92.06 92 GLU A CA 1
ATOM 752 C C . GLU A 1 92 ? 2.301 -0.664 5.121 1.00 92.06 92 GLU A C 1
ATOM 754 O O . GLU A 1 92 ? 3.342 -1.123 4.655 1.00 92.06 92 GLU A O 1
ATOM 759 N N . GLU A 1 93 ? 1.122 -0.886 4.534 1.00 89.81 93 GLU A N 1
ATOM 760 C CA . GLU A 1 93 ? 0.984 -1.724 3.339 1.00 89.81 93 GLU A CA 1
ATOM 761 C C . GLU A 1 93 ? 1.576 -1.086 2.074 1.00 89.81 93 GLU A C 1
ATOM 763 O O . GLU A 1 93 ? 2.036 -1.814 1.197 1.00 89.81 93 GLU A O 1
ATOM 768 N N . LEU A 1 94 ? 1.574 0.247 1.955 1.00 92.31 94 LEU A N 1
ATOM 769 C CA . LEU A 1 94 ? 2.235 0.950 0.848 1.00 92.31 94 LEU A CA 1
ATOM 770 C C . LEU A 1 94 ? 3.762 0.944 1.006 1.00 92.31 94 LEU A C 1
ATOM 772 O O . LEU A 1 94 ? 4.476 0.795 0.015 1.00 92.31 94 LEU A O 1
ATOM 776 N N . GLU A 1 95 ? 4.262 1.079 2.237 1.00 93.00 95 GLU A N 1
ATOM 777 C CA . GLU A 1 95 ? 5.698 1.078 2.547 1.00 93.00 95 GLU A CA 1
ATOM 778 C C . GLU A 1 95 ? 6.364 -0.285 2.255 1.00 93.00 95 GLU A C 1
ATOM 780 O O . GLU A 1 95 ? 7.542 -0.315 1.913 1.00 93.00 95 GLU A O 1
ATOM 785 N N . ASP A 1 96 ? 5.618 -1.400 2.257 1.00 89.81 96 ASP A N 1
ATOM 786 C CA . ASP A 1 96 ? 6.119 -2.741 1.875 1.00 89.81 96 ASP A CA 1
ATOM 787 C C . ASP A 1 96 ? 6.543 -2.867 0.389 1.00 89.81 96 ASP A C 1
ATOM 789 O O . ASP A 1 96 ? 7.131 -3.877 -0.026 1.00 89.81 96 ASP A O 1
ATOM 793 N N . TYR A 1 97 ? 6.238 -1.855 -0.430 1.00 86.81 97 TYR A N 1
ATOM 794 C CA . TYR A 1 97 ? 6.551 -1.806 -1.863 1.00 86.81 97 TYR A CA 1
ATOM 795 C C . TYR A 1 97 ? 7.642 -0.790 -2.248 1.00 86.81 97 TYR A C 1
ATOM 797 O O . TYR A 1 97 ? 7.960 -0.689 -3.437 1.00 86.81 97 TYR A O 1
ATOM 805 N N . LEU A 1 98 ? 8.214 -0.062 -1.281 1.00 86.69 98 LEU A N 1
ATOM 806 C CA . LEU A 1 98 ? 9.346 0.860 -1.482 1.00 86.69 98 LEU A CA 1
ATOM 807 C C . LEU A 1 98 ? 10.706 0.142 -1.437 1.00 86.69 98 LEU A C 1
ATOM 809 O O . LEU A 1 98 ? 11.599 0.549 -2.228 1.00 86.69 98 LEU A O 1
#

Solvent-accessible surface area (backbone atoms only — not comparable to full-atom values): 5510 Å² total; per-residue (Å²): 117,59,70,63,55,36,47,51,50,31,53,50,23,50,58,53,43,71,69,68,50,82,84,64,54,83,80,46,52,70,69,57,39,53,53,51,52,52,53,45,52,49,26,52,50,53,31,59,53,51,68,39,88,85,57,44,54,67,56,50,47,51,53,50,52,52,49,43,48,52,42,55,55,49,36,75,69,44,90,45,72,66,55,32,51,53,37,48,54,54,40,57,64,55,60,77,75,110